Protein AF-A0A6I6JHH9-F1 (afdb_monomer)

Radius of gyration: 24.89 Å; Cα contacts (8 Å, |Δi|>4): 27; chains: 1; bounding box: 53×25×77 Å

Sequence (103 aa):
MSEATRNEDTILGIFLLGLRTWLAEIKWLSKSALTRFEVSRLEKELNQEYGNLGRIAEAPRGKMAEKELCLKQIGFLKEEIENLRADLAADRETRMATLRENN

Structure (mmCIF, N/CA/C/O backbone):
data_AF-A0A6I6JHH9-F1
#
_entry.id   AF-A0A6I6JHH9-F1
#
loop_
_atom_site.group_PDB
_atom_site.id
_atom_site.type_symbol
_atom_site.label_atom_id
_atom_site.label_alt_id
_atom_site.label_comp_id
_atom_site.label_asym_id
_atom_site.label_entity_id
_atom_site.label_seq_id
_atom_site.pdbx_PDB_ins_code
_atom_site.Cartn_x
_atom_site.Cartn_y
_atom_site.Cartn_z
_atom_site.occupancy
_atom_site.B_iso_or_equiv
_atom_site.auth_seq_id
_atom_site.auth_comp_id
_atom_site.auth_asym_id
_atom_site.auth_atom_id
_atom_site.pdbx_PDB_model_num
ATOM 1 N N . MET A 1 1 ? 25.259 11.043 -50.015 1.00 53.34 1 MET A N 1
ATOM 2 C CA . MET A 1 1 ? 24.966 11.364 -48.600 1.00 53.34 1 MET A CA 1
ATOM 3 C C . MET A 1 1 ? 26.242 11.149 -47.807 1.00 53.34 1 MET A C 1
ATOM 5 O O . MET A 1 1 ? 26.831 10.087 -47.958 1.00 53.34 1 MET A O 1
ATOM 9 N N . SER A 1 2 ? 26.705 12.173 -47.087 1.00 55.94 2 SER A N 1
ATOM 10 C CA . SER A 1 2 ? 27.982 12.172 -46.355 1.00 55.94 2 SER A CA 1
ATOM 11 C C . SER A 1 2 ? 27.921 11.252 -45.126 1.00 55.94 2 SER A C 1
ATOM 13 O O . SER A 1 2 ? 26.862 11.105 -44.523 1.00 55.94 2 SER A O 1
ATOM 15 N N . GLU A 1 3 ? 29.045 10.650 -44.736 1.00 61.38 3 GLU A N 1
ATOM 16 C CA . GLU A 1 3 ? 29.185 9.829 -43.518 1.00 61.38 3 GLU A CA 1
ATOM 17 C C . GLU A 1 3 ? 28.732 10.560 -42.242 1.00 61.38 3 GLU A C 1
ATOM 19 O O . GLU A 1 3 ? 28.195 9.935 -41.328 1.00 61.38 3 GLU A O 1
ATOM 24 N N . ALA A 1 4 ? 28.878 11.889 -42.205 1.00 63.41 4 ALA A N 1
ATOM 25 C CA . ALA A 1 4 ? 28.509 12.724 -41.063 1.00 63.41 4 ALA A CA 1
ATOM 26 C C . ALA A 1 4 ? 27.006 12.667 -40.732 1.00 63.41 4 ALA A C 1
ATOM 28 O O . ALA A 1 4 ? 26.646 12.459 -39.577 1.00 63.41 4 ALA A O 1
ATOM 29 N N . THR A 1 5 ? 26.126 12.745 -41.739 1.00 66.38 5 THR A N 1
ATOM 30 C CA . THR A 1 5 ? 24.668 12.735 -41.513 1.00 66.38 5 THR A CA 1
ATOM 31 C C . THR A 1 5 ? 24.179 11.370 -41.023 1.00 66.38 5 THR A C 1
ATOM 33 O O . THR A 1 5 ? 23.281 11.290 -40.197 1.00 66.38 5 THR A O 1
ATOM 36 N N . ARG A 1 6 ? 24.818 10.275 -41.468 1.00 68.88 6 ARG A N 1
ATOM 37 C CA . ARG A 1 6 ? 24.496 8.913 -41.004 1.00 68.88 6 ARG A CA 1
ATOM 38 C C . ARG A 1 6 ? 24.859 8.712 -39.527 1.00 68.88 6 ARG A C 1
ATOM 40 O O . ARG A 1 6 ? 24.127 8.039 -38.803 1.00 68.88 6 ARG A O 1
ATOM 47 N N . ASN A 1 7 ? 25.979 9.279 -39.082 1.00 68.62 7 ASN A N 1
ATOM 48 C CA . ASN A 1 7 ? 26.410 9.194 -37.687 1.00 68.62 7 ASN A CA 1
ATOM 49 C C . ASN A 1 7 ? 25.537 10.050 -36.762 1.00 68.62 7 ASN A C 1
ATOM 51 O O . ASN A 1 7 ? 25.186 9.585 -35.681 1.00 68.62 7 ASN A O 1
ATOM 55 N N . GLU A 1 8 ? 25.133 11.248 -37.188 1.00 70.75 8 GLU A N 1
ATOM 56 C CA . GLU A 1 8 ? 24.202 12.098 -36.430 1.00 70.75 8 GLU A CA 1
ATOM 57 C C . GLU A 1 8 ? 22.843 11.412 -36.225 1.00 70.75 8 GLU A C 1
ATOM 59 O O . GLU A 1 8 ? 22.372 11.325 -35.089 1.00 70.75 8 GLU A O 1
ATOM 64 N N . ASP A 1 9 ? 22.273 10.818 -37.279 1.00 75.50 9 ASP A N 1
ATOM 65 C CA . ASP A 1 9 ? 21.030 10.038 -37.192 1.00 75.50 9 ASP A CA 1
ATOM 66 C C . ASP A 1 9 ? 21.173 8.827 -36.248 1.00 75.50 9 ASP A C 1
ATOM 68 O O . ASP A 1 9 ? 20.256 8.491 -35.495 1.00 75.50 9 ASP A O 1
ATOM 72 N N . THR A 1 10 ? 22.351 8.195 -36.234 1.00 85.44 10 THR A N 1
ATOM 73 C CA . THR A 1 10 ? 22.654 7.052 -35.356 1.00 85.44 10 THR A CA 1
ATOM 74 C C . THR A 1 10 ? 22.770 7.481 -33.890 1.00 85.44 10 THR A C 1
ATOM 76 O O . THR A 1 10 ? 22.214 6.825 -33.009 1.00 85.44 10 THR A O 1
ATOM 79 N N . ILE A 1 11 ? 23.444 8.600 -33.610 1.00 89.94 11 ILE A N 1
ATOM 80 C CA . ILE A 1 11 ? 23.614 9.134 -32.250 1.00 89.94 11 ILE A CA 1
ATOM 81 C C . ILE A 1 11 ? 22.272 9.605 -31.684 1.00 89.94 11 ILE A C 1
ATOM 83 O O . ILE A 1 11 ? 21.934 9.266 -30.547 1.00 89.94 11 ILE A O 1
ATOM 87 N N . LEU A 1 12 ? 21.483 10.337 -32.475 1.00 92.31 12 LEU A N 1
ATOM 88 C CA . LEU A 1 12 ? 20.135 10.752 -32.085 1.00 92.31 12 LEU A CA 1
ATOM 89 C C . LEU A 1 12 ? 19.230 9.539 -31.842 1.00 92.31 12 LEU A C 1
ATOM 91 O O . LEU A 1 12 ? 18.498 9.516 -30.854 1.00 92.31 12 LEU A O 1
ATOM 95 N N . GLY A 1 13 ? 19.325 8.505 -32.682 1.00 87.12 13 GLY A N 1
ATOM 96 C CA . GLY A 1 13 ? 18.601 7.247 -32.496 1.00 87.12 13 GLY A CA 1
ATOM 97 C C . GLY A 1 13 ? 18.947 6.545 -31.179 1.00 87.12 13 GLY A C 1
ATOM 98 O O . GLY A 1 13 ? 18.047 6.150 -30.436 1.00 87.12 13 GLY A O 1
ATOM 99 N N . ILE A 1 14 ? 20.238 6.445 -30.844 1.00 91.50 14 ILE A N 1
ATOM 100 C CA . ILE A 1 14 ? 20.705 5.853 -29.580 1.00 91.50 14 ILE A CA 1
ATOM 101 C C . ILE A 1 14 ? 20.228 6.680 -28.380 1.00 91.50 14 ILE A C 1
ATOM 103 O O . ILE A 1 14 ? 19.737 6.119 -27.399 1.00 91.50 14 ILE A O 1
ATOM 107 N N . PHE A 1 15 ? 20.322 8.009 -28.457 1.00 94.25 15 PHE A N 1
ATOM 108 C CA . PHE A 1 15 ? 19.858 8.897 -27.393 1.00 94.25 15 PHE A CA 1
ATOM 109 C C . PHE A 1 15 ? 18.348 8.763 -27.152 1.00 94.25 15 PHE A C 1
ATOM 111 O O . PHE A 1 15 ? 17.913 8.597 -26.011 1.00 94.25 15 PHE A O 1
ATOM 118 N N . LEU A 1 16 ? 17.544 8.779 -28.220 1.00 94.00 16 LEU A N 1
ATOM 119 C CA . LEU A 1 16 ? 16.091 8.610 -28.142 1.00 94.00 16 LEU A CA 1
ATOM 120 C C . LEU A 1 16 ? 15.706 7.246 -27.563 1.00 94.00 16 LEU A C 1
ATOM 122 O O . LEU A 1 16 ? 14.779 7.163 -26.754 1.00 94.00 16 LEU A O 1
ATOM 126 N N . LEU A 1 17 ? 16.429 6.187 -27.937 1.00 90.25 17 LEU A N 1
ATOM 127 C CA . LEU A 1 17 ? 16.240 4.858 -27.364 1.00 90.25 17 LEU A CA 1
ATOM 128 C C . LEU A 1 17 ? 16.525 4.862 -25.857 1.00 90.25 17 LEU A C 1
ATOM 130 O O . LEU A 1 17 ? 15.686 4.410 -25.079 1.00 90.25 17 LEU A O 1
ATOM 134 N N . GLY A 1 18 ? 17.661 5.426 -25.439 1.00 91.25 18 GLY A N 1
ATOM 135 C CA . GLY A 1 18 ? 18.026 5.544 -24.026 1.00 91.25 18 GLY A CA 1
ATOM 136 C C . GLY A 1 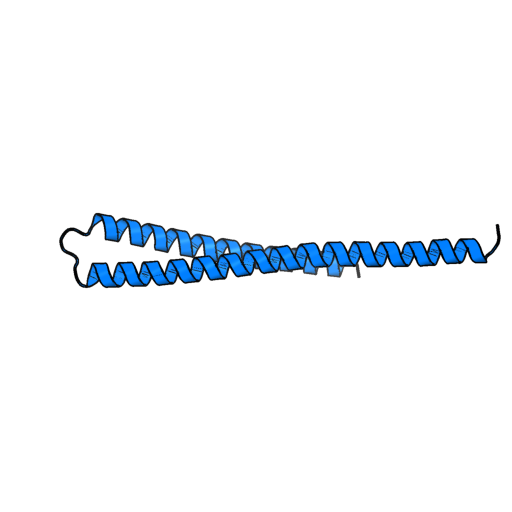18 ? 16.993 6.328 -23.214 1.00 91.25 18 GLY A C 1
ATOM 137 O O . GLY A 1 18 ? 16.565 5.876 -22.150 1.00 91.25 18 GLY A O 1
ATOM 138 N N . LEU A 1 19 ? 16.520 7.459 -23.745 1.00 95.12 19 LEU A N 1
ATOM 139 C CA . LEU A 1 19 ? 15.486 8.277 -23.109 1.00 95.12 19 LEU A CA 1
ATOM 140 C C . LEU A 1 19 ? 14.155 7.522 -22.978 1.00 95.12 19 LEU A C 1
ATOM 142 O O . LEU A 1 19 ? 13.521 7.572 -21.923 1.00 95.12 19 LEU A O 1
ATOM 146 N N . ARG A 1 20 ? 13.729 6.791 -24.016 1.00 92.25 20 ARG A N 1
ATOM 147 C CA . ARG A 1 20 ? 12.494 5.992 -23.978 1.00 92.25 20 ARG A CA 1
ATOM 148 C C . ARG A 1 20 ? 12.563 4.903 -22.910 1.00 92.25 20 ARG A C 1
ATOM 150 O O . ARG A 1 20 ? 11.594 4.720 -22.173 1.00 92.25 20 ARG A O 1
ATOM 157 N N . THR A 1 21 ? 13.699 4.217 -22.810 1.00 89.69 21 THR A N 1
ATOM 158 C CA . THR A 1 21 ? 13.939 3.218 -21.763 1.00 89.69 21 THR A CA 1
ATOM 159 C C . THR A 1 21 ? 13.882 3.865 -20.383 1.00 89.69 21 THR A C 1
ATOM 161 O O . THR A 1 21 ? 13.136 3.408 -19.522 1.00 89.69 21 THR A O 1
ATOM 164 N N . TRP A 1 22 ? 14.572 4.988 -20.185 1.00 93.50 22 TRP A N 1
ATOM 165 C CA . TRP A 1 22 ? 14.570 5.714 -18.913 1.00 93.50 22 TRP A CA 1
ATOM 166 C C . TRP A 1 22 ? 13.174 6.206 -18.483 1.00 93.50 22 TRP A C 1
ATOM 168 O O . TRP A 1 22 ? 12.815 6.123 -17.308 1.00 93.50 22 TRP A O 1
ATOM 178 N N . LEU A 1 23 ? 12.335 6.660 -19.418 1.00 94.31 23 LEU A N 1
ATOM 179 C CA . LEU A 1 23 ? 10.954 7.050 -19.109 1.00 94.31 23 LEU A CA 1
ATOM 180 C C . LEU A 1 23 ? 10.087 5.854 -18.692 1.00 94.31 23 LEU A C 1
ATOM 182 O O . LEU A 1 23 ? 9.291 5.965 -17.754 1.00 94.31 23 LEU A O 1
ATOM 186 N N . ALA A 1 24 ? 10.239 4.710 -19.365 1.00 89.06 24 ALA A N 1
ATOM 187 C CA . ALA A 1 24 ? 9.557 3.479 -18.971 1.00 89.06 24 ALA A CA 1
ATOM 188 C C . ALA A 1 24 ? 9.974 3.047 -17.555 1.00 89.06 24 ALA A C 1
ATOM 190 O O . ALA A 1 24 ? 9.132 2.643 -16.749 1.00 89.06 24 ALA A O 1
ATOM 191 N N . GLU A 1 25 ? 11.255 3.219 -17.23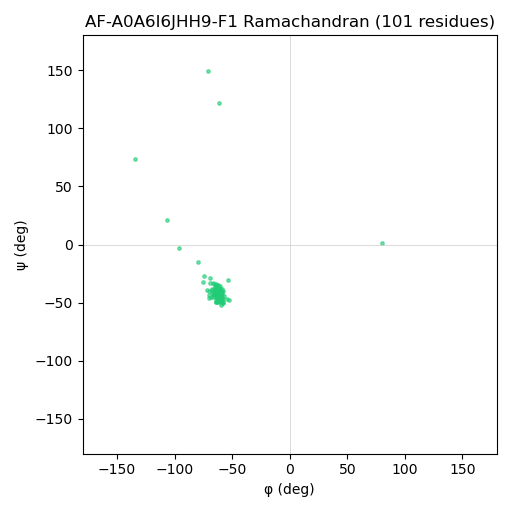6 1.00 89.81 25 GLU A N 1
ATOM 192 C CA . GLU A 1 25 ? 11.819 2.943 -15.922 1.00 89.81 25 GLU A CA 1
ATOM 193 C C . GLU A 1 25 ? 11.223 3.811 -14.815 1.00 89.81 25 GLU A C 1
ATOM 195 O O . GLU A 1 25 ? 10.748 3.296 -13.799 1.00 89.81 25 GLU A O 1
ATOM 200 N N . ILE A 1 26 ? 11.154 5.124 -15.036 1.00 94.00 26 ILE A N 1
ATOM 201 C CA . ILE A 1 26 ? 10.541 6.048 -14.077 1.00 94.00 26 ILE A CA 1
ATOM 202 C C . ILE A 1 26 ? 9.078 5.716 -13.840 1.00 94.00 26 ILE A C 1
ATOM 204 O O . ILE A 1 26 ? 8.646 5.695 -12.690 1.00 94.00 26 ILE A O 1
ATOM 208 N N . LYS A 1 27 ? 8.316 5.434 -14.901 1.00 92.31 27 LYS A N 1
ATOM 209 C CA . LYS A 1 27 ? 6.892 5.101 -14.782 1.00 92.31 27 LYS A CA 1
ATOM 210 C C . LYS A 1 27 ? 6.672 3.886 -13.878 1.00 92.31 27 LYS A C 1
ATOM 212 O O . LYS A 1 27 ? 5.729 3.851 -13.086 1.00 92.31 27 LYS A O 1
ATOM 217 N N . TRP A 1 28 ? 7.540 2.885 -13.991 1.00 89.94 28 TRP A N 1
ATOM 218 C CA . TRP A 1 28 ? 7.477 1.704 -13.141 1.00 89.94 28 TRP A CA 1
ATOM 219 C C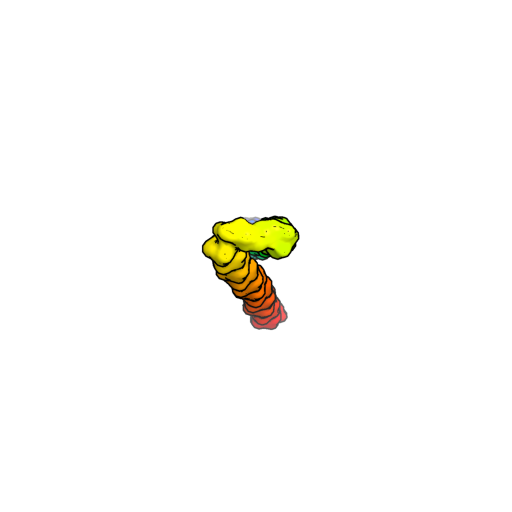 . TRP A 1 28 ? 7.863 2.012 -11.688 1.00 89.94 28 TRP A C 1
ATOM 221 O O . TRP A 1 28 ? 7.149 1.622 -10.759 1.00 89.94 28 TRP A O 1
ATOM 231 N N . LEU A 1 29 ? 8.953 2.756 -11.484 1.00 91.75 29 LEU A N 1
ATOM 232 C CA . LEU A 1 29 ? 9.394 3.169 -10.150 1.00 91.75 29 LEU A CA 1
ATOM 233 C C . LEU A 1 29 ? 8.329 4.008 -9.439 1.00 91.75 29 LEU A C 1
ATOM 235 O O . LEU A 1 29 ? 8.066 3.785 -8.258 1.00 91.75 29 LEU A O 1
ATOM 239 N N . SER A 1 30 ? 7.675 4.928 -10.153 1.00 95.00 30 SER A N 1
ATOM 240 C CA . SER A 1 30 ? 6.616 5.763 -9.590 1.00 95.00 30 SER A CA 1
ATOM 241 C C . SER A 1 30 ? 5.396 4.935 -9.197 1.00 95.00 30 SER A C 1
ATOM 243 O O . SER A 1 30 ? 4.873 5.126 -8.103 1.00 95.00 30 SER A O 1
ATOM 245 N N . LYS A 1 31 ? 4.974 3.972 -10.033 1.00 93.06 31 LYS A N 1
ATOM 246 C CA . LYS A 1 31 ? 3.892 3.032 -9.688 1.00 93.06 31 LYS A CA 1
ATOM 247 C C . LYS A 1 31 ? 4.237 2.262 -8.410 1.00 93.06 31 LYS A C 1
ATOM 249 O O . LYS A 1 31 ? 3.461 2.273 -7.462 1.00 93.06 31 LYS A O 1
ATOM 254 N N . SER A 1 32 ? 5.433 1.676 -8.354 1.00 93.56 32 SER A N 1
ATOM 255 C CA . SER A 1 32 ? 5.910 0.925 -7.186 1.00 93.56 32 SER A CA 1
ATOM 256 C C . SER A 1 32 ? 5.957 1.780 -5.915 1.00 93.56 32 SER A C 1
ATOM 258 O O . SER A 1 32 ? 5.595 1.315 -4.835 1.00 93.56 32 SER A O 1
ATOM 260 N N . ALA A 1 33 ? 6.399 3.035 -6.026 1.00 95.94 33 ALA A N 1
ATOM 261 C CA . ALA A 1 33 ? 6.449 3.965 -4.904 1.00 95.94 33 ALA A CA 1
ATOM 262 C C . ALA A 1 33 ? 5.046 4.324 -4.393 1.00 95.94 33 ALA A C 1
ATOM 264 O O . ALA A 1 33 ? 4.822 4.303 -3.183 1.00 95.94 33 ALA A O 1
ATOM 265 N N . LEU A 1 34 ? 4.099 4.591 -5.299 1.00 96.81 34 LEU A N 1
ATOM 266 C CA . LEU A 1 34 ? 2.705 4.874 -4.948 1.00 96.81 34 LEU A CA 1
ATOM 267 C C . LEU A 1 34 ? 2.041 3.676 -4.261 1.00 96.81 34 LEU A C 1
ATOM 269 O O . LEU A 1 34 ? 1.422 3.854 -3.217 1.00 96.81 34 LEU A O 1
ATOM 273 N N . THR A 1 35 ? 2.234 2.455 -4.769 1.00 95.75 35 THR A N 1
ATOM 274 C CA . THR A 1 35 ? 1.715 1.238 -4.121 1.00 95.75 35 THR A CA 1
ATOM 275 C C . THR A 1 35 ? 2.280 1.064 -2.710 1.00 95.75 35 THR A C 1
ATOM 277 O O . THR A 1 35 ? 1.540 0.770 -1.778 1.00 95.75 35 THR A O 1
ATOM 280 N N . ARG A 1 36 ? 3.583 1.296 -2.502 1.00 96.56 36 ARG A N 1
ATOM 281 C CA . ARG A 1 36 ? 4.188 1.231 -1.157 1.00 96.56 36 ARG A CA 1
ATOM 282 C C . ARG A 1 36 ? 3.654 2.308 -0.217 1.00 96.56 36 ARG A C 1
ATOM 284 O O . ARG A 1 36 ? 3.483 2.047 0.972 1.00 96.56 36 ARG A O 1
ATOM 291 N N . PHE A 1 37 ? 3.417 3.510 -0.736 1.00 98.06 37 PHE A N 1
ATOM 292 C CA . PHE A 1 37 ? 2.796 4.579 0.037 1.00 98.06 37 PHE A CA 1
ATOM 293 C C . PHE A 1 37 ? 1.384 4.184 0.479 1.00 98.06 37 PHE A C 1
ATOM 295 O O . PHE A 1 37 ? 1.044 4.362 1.647 1.00 98.06 37 PHE A O 1
ATOM 302 N N . GLU A 1 38 ? 0.608 3.584 -0.422 1.00 97.94 38 GLU A N 1
ATOM 303 C CA . GLU A 1 38 ? -0.737 3.100 -0.125 1.00 97.94 38 GLU A CA 1
ATOM 304 C C . GLU A 1 38 ? -0.728 2.004 0.946 1.00 97.94 38 GLU A C 1
ATOM 306 O O . GLU A 1 38 ? -1.451 2.112 1.934 1.00 97.94 38 GLU A O 1
ATOM 311 N N . VAL A 1 39 ? 0.173 1.020 0.841 1.00 98.38 39 VAL A N 1
ATOM 312 C CA . VAL A 1 39 ? 0.376 0.010 1.896 1.00 98.38 39 VAL A CA 1
ATOM 313 C C . VAL A 1 39 ? 0.666 0.673 3.246 1.00 98.38 39 VAL A C 1
ATOM 315 O O . VAL A 1 39 ? 0.032 0.337 4.242 1.00 98.38 39 VAL A O 1
ATOM 318 N N . SER A 1 40 ? 1.561 1.666 3.295 1.00 98.38 40 SER A N 1
ATOM 319 C CA . SER A 1 40 ? 1.867 2.376 4.545 1.00 98.38 40 SER A CA 1
ATOM 320 C C . SER A 1 40 ? 0.669 3.156 5.097 1.00 98.38 40 SER A C 1
ATOM 322 O O . SER A 1 40 ? 0.494 3.258 6.313 1.00 98.38 40 SER A O 1
ATOM 324 N N . ARG A 1 41 ? -0.167 3.723 4.222 1.00 98.56 41 ARG A N 1
ATOM 325 C CA . ARG A 1 41 ? -1.404 4.406 4.615 1.00 98.56 41 ARG A CA 1
ATOM 326 C C . ARG A 1 41 ? -2.382 3.421 5.258 1.00 98.56 41 ARG A C 1
ATOM 328 O O . ARG A 1 41 ? -2.871 3.702 6.350 1.00 98.56 41 ARG A O 1
ATOM 335 N N . LEU A 1 42 ? -2.603 2.269 4.627 1.00 98.62 42 LEU A N 1
ATOM 336 C CA . LEU A 1 42 ? -3.484 1.216 5.136 1.00 98.62 42 LEU A CA 1
ATOM 337 C C . LEU A 1 42 ? -2.966 0.614 6.448 1.00 98.62 42 LEU A C 1
ATOM 339 O O . LEU A 1 42 ? -3.749 0.362 7.356 1.00 98.62 42 LEU A O 1
ATOM 343 N N . GLU A 1 43 ? -1.652 0.446 6.609 1.00 98.69 43 GLU A N 1
ATOM 344 C CA . GLU A 1 43 ? -1.052 -0.002 7.875 1.00 98.69 43 GLU A CA 1
ATOM 345 C C . GLU A 1 43 ? -1.318 0.977 9.026 1.00 98.69 43 GLU A C 1
ATOM 347 O O . GLU A 1 43 ? -1.583 0.560 10.157 1.00 98.69 43 GLU A O 1
ATOM 352 N N . LYS A 1 44 ? -1.275 2.289 8.753 1.00 98.62 44 LYS A N 1
ATOM 353 C CA . LYS A 1 44 ? -1.622 3.312 9.750 1.00 98.62 44 LYS A CA 1
ATOM 354 C C . LYS A 1 44 ? -3.095 3.231 10.135 1.00 98.62 44 LYS A C 1
ATOM 356 O O . LYS A 1 44 ? -3.402 3.317 11.321 1.00 98.62 44 LYS A O 1
ATOM 361 N N . GLU A 1 45 ? -3.974 3.052 9.156 1.00 98.50 45 GLU A N 1
ATOM 362 C CA . GLU A 1 45 ? -5.415 2.880 9.369 1.00 98.50 45 GLU A CA 1
ATOM 363 C C . GLU A 1 45 ? -5.706 1.606 10.179 1.00 98.50 45 GLU A C 1
ATOM 365 O O . GLU A 1 45 ? -6.415 1.645 11.181 1.00 98.50 45 GLU A O 1
ATOM 370 N N . LEU A 1 46 ? -5.036 0.498 9.856 1.00 98.62 46 LEU A N 1
ATOM 371 C CA . LEU A 1 46 ? -5.134 -0.761 10.594 1.00 98.62 46 LE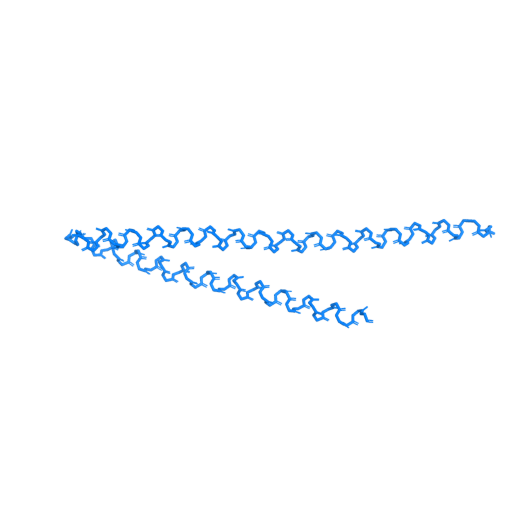U A CA 1
ATOM 372 C C . LEU A 1 46 ? -4.727 -0.598 12.065 1.00 98.62 46 LEU A C 1
ATOM 374 O O . LEU A 1 46 ? -5.395 -1.114 12.961 1.00 98.62 46 LEU A O 1
ATOM 378 N N . ASN A 1 47 ? -3.648 0.140 12.335 1.00 98.44 47 ASN A N 1
ATOM 379 C CA . ASN A 1 47 ? -3.222 0.422 13.703 1.00 98.44 47 ASN A CA 1
ATOM 380 C C . ASN A 1 47 ? -4.243 1.286 14.468 1.00 98.44 47 ASN A C 1
ATOM 382 O O . ASN A 1 47 ? -4.463 1.077 15.662 1.00 98.44 47 ASN A O 1
ATOM 386 N N . GLN A 1 48 ? -4.895 2.235 13.789 1.00 98.44 48 GLN A N 1
ATOM 387 C CA . GLN A 1 48 ? -5.978 3.025 14.380 1.00 98.44 48 GLN A CA 1
ATOM 388 C C . GLN A 1 48 ? -7.173 2.143 14.743 1.00 98.44 48 GLN A C 1
ATOM 390 O O . GLN A 1 48 ? -7.689 2.268 15.856 1.00 98.44 48 GLN A O 1
ATOM 395 N N . GLU A 1 49 ? -7.558 1.208 13.872 1.00 98.25 49 GLU A N 1
ATOM 396 C CA . GLU A 1 49 ? -8.655 0.285 14.164 1.00 98.25 49 GLU A CA 1
ATOM 397 C C . GLU A 1 49 ? -8.339 -0.659 15.326 1.00 98.25 49 GLU A C 1
ATOM 399 O O . GLU A 1 49 ? -9.178 -0.862 16.202 1.00 98.25 49 GLU A O 1
ATOM 404 N N . TYR A 1 50 ? -7.104 -1.149 15.448 1.00 98.38 50 TYR A N 1
ATOM 405 C CA . TYR A 1 50 ? -6.706 -1.876 16.657 1.00 98.38 50 TYR A CA 1
ATOM 406 C C . TYR A 1 50 ? -6.823 -1.023 17.928 1.00 98.38 50 TYR A C 1
ATOM 408 O O . TYR A 1 50 ? -7.293 -1.513 18.958 1.00 98.38 50 TYR A O 1
ATOM 416 N N . GLY A 1 51 ? -6.454 0.259 17.861 1.00 97.62 51 GLY A N 1
ATOM 417 C CA . G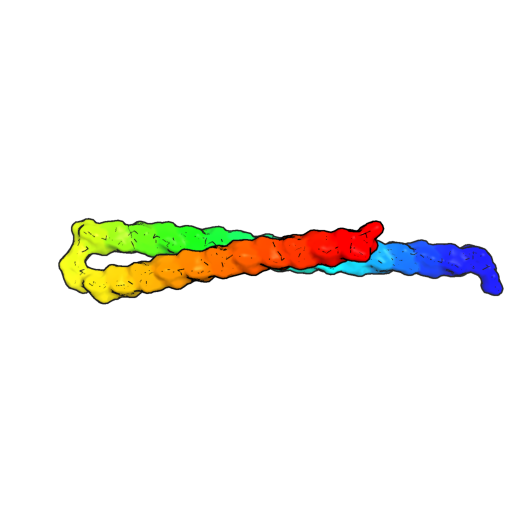LY A 1 51 ? -6.654 1.202 18.963 1.00 97.62 51 GLY A CA 1
ATOM 418 C C . GLY A 1 51 ? -8.134 1.422 19.302 1.00 97.62 51 GLY A C 1
ATOM 419 O O . GLY A 1 51 ? -8.504 1.464 20.478 1.00 97.62 51 GLY A O 1
ATOM 420 N N . ASN A 1 52 ? -9.003 1.517 18.293 1.00 96.31 52 ASN A N 1
ATOM 421 C CA . ASN A 1 52 ? -10.455 1.600 18.473 1.00 96.31 52 ASN A CA 1
ATOM 422 C C . ASN A 1 52 ? -10.999 0.350 19.163 1.00 96.31 52 ASN A C 1
ATOM 424 O O . ASN A 1 52 ? -11.716 0.459 20.160 1.00 96.31 52 ASN A O 1
ATOM 428 N N . LEU A 1 53 ? -10.602 -0.829 18.685 1.00 96.69 53 LEU A N 1
ATOM 429 C CA . LEU A 1 53 ? -11.015 -2.107 19.248 1.00 96.69 53 LEU A CA 1
ATOM 430 C C . LEU A 1 53 ? -10.598 -2.246 20.718 1.00 96.69 53 LEU A C 1
ATOM 432 O O . LEU A 1 53 ? -11.402 -2.693 21.537 1.00 96.69 53 LEU A O 1
ATOM 436 N N . GLY A 1 54 ? -9.381 -1.814 21.066 1.00 96.00 54 GLY A N 1
ATOM 437 C CA . GLY A 1 54 ? -8.903 -1.770 22.451 1.00 96.00 54 GLY A CA 1
ATOM 438 C C . GLY A 1 54 ? -9.785 -0.892 23.344 1.00 96.00 54 GLY A C 1
ATOM 439 O O . GLY A 1 54 ? -10.271 -1.349 24.376 1.00 96.00 54 GLY A O 1
ATOM 440 N N . ARG A 1 55 ? -10.102 0.330 22.899 1.00 95.12 55 ARG A N 1
ATOM 441 C CA . ARG A 1 55 ? -11.003 1.245 23.628 1.00 95.12 55 ARG A CA 1
ATOM 442 C C . ARG A 1 55 ? -12.425 0.698 23.779 1.00 95.12 55 ARG A C 1
ATOM 444 O O . ARG A 1 55 ? -13.086 0.944 24.787 1.00 95.12 55 ARG A O 1
ATOM 451 N N . ILE A 1 56 ? -12.922 -0.039 22.785 1.00 94.62 56 ILE A N 1
ATOM 452 C CA . ILE A 1 56 ? -14.219 -0.723 22.878 1.00 94.62 56 ILE A CA 1
ATOM 453 C C . ILE A 1 56 ? -14.154 -1.853 23.912 1.00 94.62 56 ILE A C 1
ATOM 455 O O . ILE A 1 56 ? -15.101 -2.029 24.677 1.00 94.62 56 ILE A O 1
ATOM 459 N N . ALA A 1 57 ? -13.045 -2.594 23.972 1.00 92.50 57 ALA A N 1
ATOM 460 C CA . ALA A 1 57 ? -12.855 -3.670 24.941 1.00 92.50 57 ALA A CA 1
ATOM 461 C C . ALA A 1 57 ? -12.790 -3.165 26.395 1.00 92.50 57 ALA A C 1
ATOM 463 O O . ALA A 1 57 ? -13.309 -3.840 27.282 1.00 92.50 57 ALA A O 1
ATOM 464 N N . GLU A 1 58 ? -12.230 -1.975 26.637 1.00 93.62 58 GLU A N 1
ATOM 465 C CA . GLU A 1 58 ? -12.215 -1.334 27.964 1.00 93.62 58 GLU A CA 1
ATOM 466 C C . GLU A 1 58 ? -13.618 -0.921 28.448 1.00 93.62 58 GLU A C 1
ATOM 468 O O . GLU A 1 58 ? -13.911 -0.987 29.642 1.00 93.62 58 GLU A O 1
ATOM 473 N N . ALA A 1 59 ? -14.512 -0.529 27.532 1.00 90.69 59 ALA A N 1
ATOM 474 C CA . ALA A 1 59 ? -15.872 -0.082 27.847 1.00 90.69 59 ALA A CA 1
ATOM 475 C C . ALA A 1 59 ? -16.927 -0.717 26.911 1.00 90.69 59 ALA A C 1
ATOM 477 O O . ALA A 1 59 ? -17.492 -0.028 26.056 1.00 90.69 59 ALA A O 1
ATOM 478 N N . PRO A 1 60 ? -17.240 -2.018 27.075 1.00 85.62 60 PRO A N 1
ATOM 479 C CA . PRO A 1 60 ? -17.970 -2.800 26.070 1.00 85.62 60 PRO A CA 1
ATOM 480 C C . PRO A 1 60 ? -19.495 -2.601 26.059 1.00 85.62 60 PRO A C 1
ATOM 482 O O . PRO A 1 60 ? -20.165 -3.010 25.106 1.00 85.62 60 PRO A O 1
ATOM 485 N N . ARG A 1 61 ? -20.089 -2.007 27.106 1.00 89.75 61 ARG A N 1
ATOM 486 C CA . ARG A 1 61 ? -21.555 -1.867 27.214 1.00 89.75 61 ARG A CA 1
ATOM 487 C C . ARG A 1 61 ? -22.114 -1.024 26.064 1.00 89.75 61 ARG A C 1
ATOM 489 O O . ARG A 1 61 ? -21.755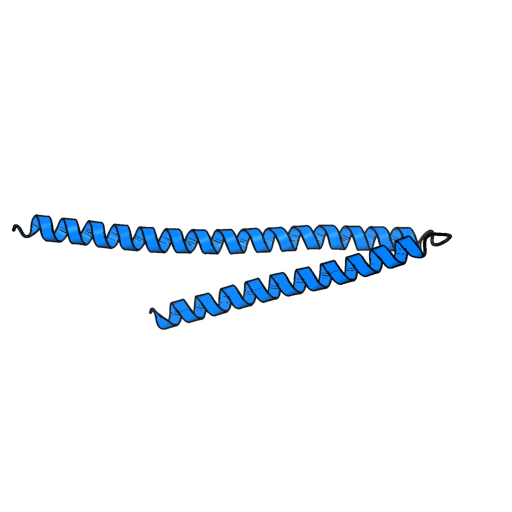 0.136 25.916 1.00 89.75 61 ARG A O 1
ATOM 496 N N . GLY A 1 62 ? -23.031 -1.612 25.293 1.00 86.69 62 GLY A N 1
ATOM 497 C CA . GLY A 1 62 ? -23.733 -0.939 24.195 1.00 86.69 62 GLY A CA 1
ATOM 498 C C . GLY A 1 62 ? -22.950 -0.824 22.881 1.00 86.69 62 GLY A C 1
ATOM 499 O O . GLY A 1 62 ? -23.498 -0.303 21.919 1.00 86.69 62 GLY A O 1
ATOM 500 N N . LYS A 1 63 ? -21.716 -1.344 22.800 1.00 90.62 63 LYS A N 1
ATOM 501 C CA . LYS A 1 63 ? -20.815 -1.155 21.643 1.00 90.62 63 LYS A CA 1
ATOM 502 C C . LYS A 1 63 ? -20.644 -2.387 20.750 1.00 90.62 63 LYS A C 1
ATOM 504 O O . LYS A 1 63 ? -19.657 -2.506 20.030 1.00 90.62 63 LYS A O 1
ATOM 509 N N . MET A 1 64 ? -21.576 -3.340 20.792 1.00 91.56 64 MET A N 1
ATOM 510 C CA . MET A 1 64 ? -21.437 -4.596 20.034 1.00 91.56 64 MET A CA 1
ATOM 511 C C . MET A 1 64 ? -21.396 -4.362 18.517 1.00 91.56 64 MET A C 1
ATOM 513 O O . MET A 1 64 ? -20.570 -4.964 17.839 1.00 91.56 64 MET A O 1
ATOM 517 N N . ALA A 1 65 ? -22.220 -3.443 18.002 1.00 93.19 65 ALA A N 1
ATOM 518 C CA . ALA A 1 65 ? -22.218 -3.083 16.584 1.00 93.19 65 ALA A CA 1
ATOM 519 C C . ALA A 1 65 ? -20.911 -2.385 16.161 1.00 93.19 65 ALA A C 1
ATOM 521 O O . ALA A 1 65 ? -20.332 -2.729 15.134 1.00 93.19 65 ALA A O 1
ATOM 522 N N . GLU A 1 66 ? -20.405 -1.456 16.981 1.00 93.50 66 GLU A N 1
ATOM 523 C CA . GLU A 1 66 ? -19.117 -0.782 16.746 1.00 93.50 66 GLU A CA 1
ATOM 524 C C . GLU A 1 66 ? -17.956 -1.783 16.740 1.00 93.50 66 GLU A C 1
ATOM 526 O O . GLU A 1 66 ? -17.088 -1.732 15.871 1.00 93.50 66 GLU A O 1
ATOM 531 N N . LYS A 1 67 ? -17.971 -2.743 17.674 1.00 95.62 67 LYS A N 1
ATOM 532 C CA . LYS A 1 67 ? -16.983 -3.824 17.733 1.00 95.62 67 LYS A CA 1
ATOM 533 C C . LYS A 1 67 ? -16.991 -4.659 16.454 1.00 95.62 67 LYS A C 1
ATOM 535 O O . LYS A 1 67 ? -15.929 -4.964 15.921 1.00 95.62 67 LYS A O 1
ATOM 540 N N . GLU A 1 68 ? -18.171 -5.057 15.984 1.00 96.69 68 GLU A N 1
ATOM 541 C CA . GLU A 1 68 ? -18.309 -5.870 14.775 1.00 96.69 68 GLU A CA 1
ATOM 542 C C . GLU A 1 68 ? -17.813 -5.124 13.531 1.00 96.69 68 GLU A C 1
ATOM 544 O O . GLU A 1 68 ? -17.086 -5.700 12.720 1.00 96.69 68 GLU A O 1
ATOM 549 N N . LEU A 1 69 ? -18.156 -3.839 13.403 1.00 96.62 69 LEU A N 1
ATOM 550 C CA . LEU A 1 69 ? -17.677 -2.991 12.313 1.00 96.62 69 LEU A CA 1
ATOM 551 C C . LEU A 1 69 ? -16.147 -2.885 12.316 1.00 96.62 69 LEU A C 1
ATOM 553 O O . LEU A 1 69 ? -15.521 -3.135 11.289 1.00 96.62 69 LEU A O 1
ATOM 557 N N . CYS A 1 70 ? -15.555 -2.603 13.477 1.00 97.19 70 CYS A N 1
ATOM 558 C CA . CYS A 1 70 ? -14.107 -2.489 13.634 1.00 97.19 70 CYS A CA 1
ATOM 559 C C . CYS A 1 70 ? -13.390 -3.799 13.256 1.00 97.19 70 CYS A C 1
ATOM 561 O O . CYS A 1 70 ? -12.396 -3.795 12.533 1.00 97.19 70 CYS A O 1
ATOM 563 N N . LEU A 1 71 ? -13.937 -4.955 13.654 1.00 97.94 71 LEU A N 1
ATOM 564 C CA . LEU A 1 71 ? -13.393 -6.261 13.265 1.00 97.94 71 LEU A CA 1
ATOM 565 C C . LEU A 1 71 ? -13.471 -6.512 11.751 1.00 97.94 71 LEU A C 1
ATOM 567 O O . LEU A 1 71 ? -12.521 -7.045 11.177 1.00 97.94 71 LEU A O 1
ATOM 571 N N . LYS A 1 72 ? -14.570 -6.114 11.098 1.00 98.44 72 LYS A N 1
ATOM 572 C CA . LYS A 1 72 ? -14.714 -6.202 9.635 1.00 98.44 72 LYS A CA 1
ATOM 573 C C . LYS A 1 72 ? -13.704 -5.309 8.917 1.00 98.44 72 LYS A C 1
ATOM 575 O O . LYS A 1 72 ? -13.068 -5.765 7.973 1.00 98.44 72 LYS A O 1
ATOM 580 N N . GLN A 1 73 ? -13.516 -4.078 9.392 1.00 98.38 73 GLN A N 1
ATOM 581 C CA . GLN A 1 73 ? -12.525 -3.147 8.845 1.00 98.38 73 GLN A CA 1
ATOM 582 C C . GLN A 1 73 ? -11.101 -3.686 9.001 1.00 98.38 73 GLN A C 1
ATOM 584 O O . GLN A 1 73 ? -10.348 -3.692 8.035 1.00 98.38 73 GLN A O 1
ATOM 589 N N . ILE A 1 74 ? -10.749 -4.225 10.172 1.00 98.62 74 ILE A N 1
ATOM 590 C CA . ILE A 1 74 ? -9.454 -4.888 10.396 1.00 98.62 74 ILE A CA 1
ATOM 591 C C . ILE A 1 74 ? -9.248 -6.045 9.413 1.00 98.62 74 ILE A C 1
ATOM 593 O O . ILE A 1 74 ? -8.155 -6.191 8.868 1.00 98.62 74 ILE A O 1
ATOM 597 N N . GLY A 1 75 ? -10.275 -6.875 9.202 1.00 98.56 75 GLY A N 1
ATOM 598 C CA . GLY A 1 75 ? -10.226 -7.979 8.243 1.00 98.56 75 GLY A CA 1
ATOM 599 C C . GLY A 1 75 ? -9.947 -7.489 6.824 1.00 98.56 75 GLY A C 1
ATOM 600 O O . GLY A 1 75 ? -8.976 -7.924 6.212 1.00 98.56 75 GLY A O 1
ATOM 601 N N . PHE A 1 76 ? -10.737 -6.520 6.361 1.00 98.56 76 PHE A N 1
ATOM 602 C CA . PHE A 1 76 ? -10.579 -5.901 5.047 1.00 98.56 76 PHE A CA 1
ATOM 603 C C . PHE A 1 76 ? -9.190 -5.275 4.853 1.00 98.56 76 PHE A C 1
ATOM 605 O O . PHE A 1 76 ? -8.516 -5.557 3.869 1.00 98.56 76 PHE A O 1
ATOM 612 N N . LEU A 1 77 ? -8.725 -4.463 5.808 1.00 98.75 77 LEU A N 1
ATOM 613 C CA . LEU A 1 77 ? -7.434 -3.776 5.711 1.00 98.75 77 LEU A CA 1
ATOM 614 C C . LEU A 1 77 ? -6.265 -4.761 5.617 1.00 98.75 77 LEU A C 1
ATOM 616 O O . LEU A 1 77 ? -5.317 -4.516 4.877 1.00 98.75 77 LEU A O 1
ATOM 620 N N . LYS A 1 78 ? -6.321 -5.876 6.354 1.00 98.75 78 LYS A N 1
ATOM 621 C CA . LYS A 1 78 ? -5.298 -6.926 6.266 1.00 98.75 78 LYS A CA 1
ATOM 622 C C . LYS A 1 78 ? -5.264 -7.571 4.890 1.00 98.75 78 LYS A C 1
ATOM 624 O O . LYS A 1 78 ? -4.184 -7.681 4.321 1.00 98.75 78 LYS A O 1
ATOM 629 N N . GLU A 1 79 ? -6.428 -7.977 4.392 1.00 98.62 79 GLU A N 1
ATOM 630 C CA . GLU A 1 79 ? -6.558 -8.603 3.077 1.00 98.62 79 GLU A CA 1
ATOM 631 C C . GLU A 1 79 ? -6.030 -7.670 1.981 1.00 98.62 79 GLU A C 1
ATOM 633 O O . GLU A 1 79 ? -5.193 -8.070 1.177 1.00 98.62 79 GLU A O 1
ATOM 638 N N . GLU A 1 80 ? -6.415 -6.395 2.016 1.00 98.50 80 GLU A N 1
ATOM 639 C CA . GLU A 1 80 ? -5.976 -5.410 1.027 1.00 98.50 80 GLU A CA 1
ATOM 640 C C . GLU A 1 80 ? -4.460 -5.156 1.082 1.00 98.50 80 GLU A C 1
ATOM 642 O O . GLU A 1 80 ? -3.792 -5.097 0.048 1.00 98.50 80 GLU A O 1
ATOM 647 N N . ILE A 1 81 ? -3.876 -5.061 2.283 1.00 98.50 81 ILE A N 1
ATOM 648 C CA . ILE A 1 81 ? -2.420 -4.935 2.449 1.00 98.50 81 ILE A CA 1
ATOM 649 C C . ILE A 1 81 ? -1.695 -6.156 1.871 1.00 98.50 81 ILE A C 1
ATOM 651 O O . ILE A 1 81 ? -0.663 -5.996 1.211 1.00 98.50 81 ILE A O 1
ATOM 655 N N . GLU A 1 82 ? -2.192 -7.368 2.131 1.00 98.56 82 GLU A N 1
ATOM 656 C CA . GLU A 1 82 ? -1.599 -8.593 1.588 1.00 98.56 82 GLU A CA 1
ATOM 657 C C . GLU A 1 82 ? -1.698 -8.638 0.062 1.00 98.56 82 GLU A C 1
ATOM 659 O O . GLU A 1 82 ? -0.682 -8.887 -0.591 1.00 98.56 82 GLU A O 1
ATOM 664 N N . ASN A 1 83 ? -2.857 -8.295 -0.503 1.00 98.31 83 ASN A N 1
ATOM 665 C CA . ASN A 1 83 ? -3.068 -8.226 -1.949 1.00 98.31 83 ASN A CA 1
ATOM 666 C C . ASN A 1 83 ? -2.098 -7.238 -2.614 1.00 98.31 83 ASN A C 1
ATOM 668 O O . ASN A 1 83 ? -1.358 -7.613 -3.522 1.00 98.31 83 ASN A O 1
ATOM 672 N N . LEU A 1 84 ? -1.991 -6.004 -2.106 1.00 97.88 84 LEU A N 1
ATOM 673 C CA . L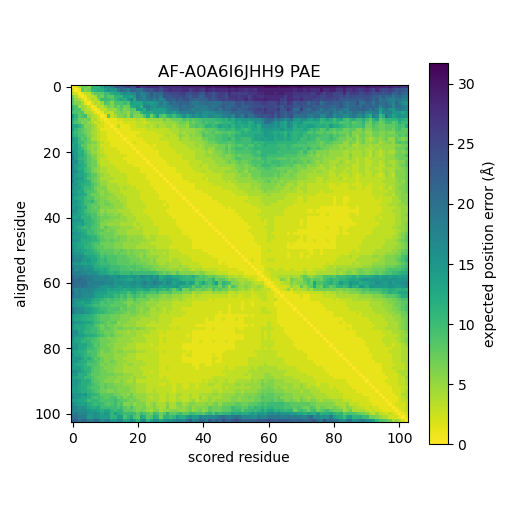EU A 1 84 ? -1.079 -4.995 -2.662 1.00 97.88 84 LEU A CA 1
ATOM 674 C C . LEU A 1 84 ? 0.397 -5.407 -2.570 1.00 97.88 84 LEU A C 1
ATOM 676 O O . LEU A 1 84 ? 1.201 -5.088 -3.451 1.00 97.88 84 LEU A O 1
ATOM 680 N N . ARG A 1 85 ? 0.786 -6.106 -1.498 1.00 97.88 85 ARG A N 1
ATOM 681 C CA . ARG A 1 85 ? 2.150 -6.632 -1.343 1.00 97.88 85 ARG A CA 1
ATOM 682 C C . ARG A 1 85 ? 2.425 -7.777 -2.315 1.00 97.88 85 ARG A C 1
ATOM 684 O O . ARG A 1 85 ? 3.525 -7.823 -2.872 1.00 97.88 85 ARG A O 1
ATOM 691 N N . ALA A 1 86 ? 1.455 -8.665 -2.523 1.00 97.44 86 ALA A N 1
ATOM 692 C CA . ALA A 1 86 ? 1.546 -9.745 -3.498 1.00 97.44 86 ALA A CA 1
ATOM 693 C C . ALA A 1 86 ? 1.663 -9.188 -4.923 1.00 97.44 86 ALA A C 1
ATOM 695 O O . ALA A 1 86 ? 2.582 -9.566 -5.649 1.00 97.44 86 ALA A O 1
ATOM 696 N N . ASP A 1 87 ? 0.834 -8.205 -5.274 1.00 95.56 87 ASP A N 1
ATOM 697 C CA . ASP A 1 87 ? 0.881 -7.523 -6.568 1.00 95.56 87 ASP A CA 1
ATOM 698 C C . ASP A 1 87 ? 2.236 -6.848 -6.807 1.00 95.56 87 ASP A C 1
ATOM 700 O O . ASP A 1 87 ? 2.822 -6.977 -7.882 1.00 95.56 87 ASP A O 1
ATOM 704 N N . LEU A 1 88 ? 2.789 -6.168 -5.796 1.00 95.31 88 LEU A N 1
ATOM 705 C CA . LEU A 1 88 ? 4.113 -5.547 -5.889 1.00 95.31 88 LEU A CA 1
ATOM 706 C C . LEU A 1 88 ? 5.227 -6.588 -6.106 1.00 95.31 88 LEU A C 1
ATOM 708 O O . LEU A 1 88 ? 6.189 -6.327 -6.836 1.00 95.31 88 LEU A O 1
ATOM 712 N N . ALA A 1 89 ? 5.125 -7.754 -5.463 1.00 95.31 89 ALA A N 1
ATOM 713 C CA . ALA A 1 89 ? 6.077 -8.846 -5.638 1.00 95.31 89 ALA A CA 1
ATOM 714 C C . ALA A 1 89 ? 5.976 -9.464 -7.042 1.00 95.31 89 ALA A C 1
ATOM 716 O O . ALA A 1 89 ? 7.004 -9.631 -7.701 1.00 95.31 89 ALA A O 1
ATOM 717 N N . ALA A 1 90 ? 4.758 -9.718 -7.523 1.00 95.25 90 ALA A N 1
ATOM 718 C CA . ALA A 1 90 ? 4.496 -10.269 -8.850 1.00 95.25 90 ALA A CA 1
ATOM 719 C C . ALA A 1 90 ? 4.927 -9.311 -9.976 1.00 95.25 90 ALA A C 1
ATOM 721 O O . ALA A 1 90 ? 5.555 -9.728 -10.952 1.00 95.25 90 ALA A O 1
ATOM 722 N N . ASP A 1 91 ? 4.656 -8.011 -9.830 1.00 92.88 91 ASP A N 1
ATOM 723 C CA . ASP A 1 91 ? 5.067 -6.966 -10.778 1.00 92.88 91 ASP A CA 1
ATOM 724 C C . ASP A 1 91 ? 6.605 -6.867 -10.845 1.00 92.88 91 ASP A C 1
ATOM 726 O O . ASP A 1 91 ? 7.187 -6.791 -11.932 1.00 92.88 91 ASP A O 1
ATOM 730 N N . ARG A 1 92 ? 7.291 -6.991 -9.697 1.00 91.81 92 ARG A N 1
ATOM 731 C CA . ARG A 1 92 ? 8.759 -7.086 -9.642 1.00 91.81 92 ARG A CA 1
ATOM 732 C C . ARG A 1 92 ? 9.285 -8.348 -10.327 1.00 91.81 92 ARG A C 1
ATOM 734 O O . ARG A 1 92 ? 10.269 -8.258 -11.060 1.00 91.81 92 ARG A O 1
ATOM 741 N N . GLU A 1 93 ? 8.688 -9.507 -10.07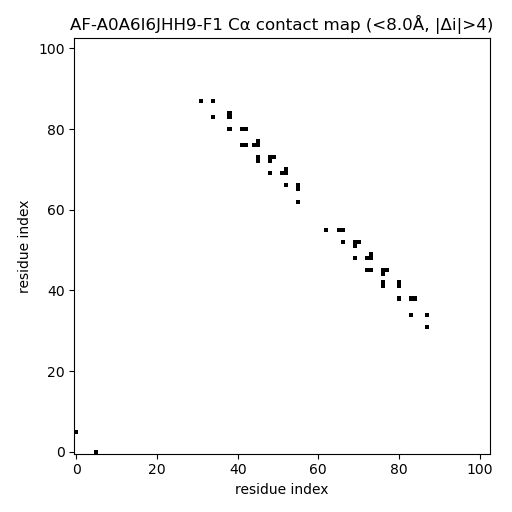2 1.00 93.38 93 GLU A N 1
ATOM 742 C CA 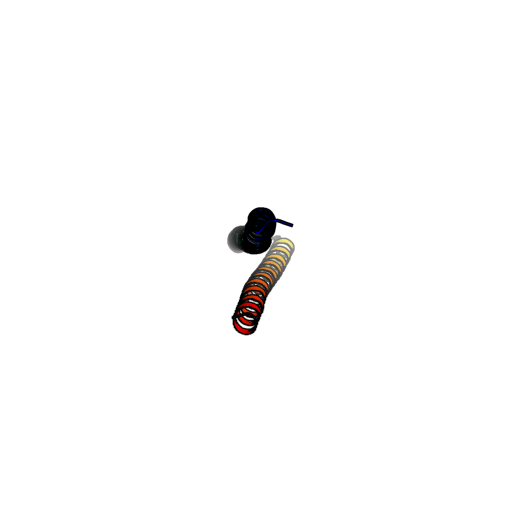. GLU A 1 93 ? 9.117 -10.780 -10.663 1.00 93.38 93 GLU A CA 1
ATOM 743 C C . GLU A 1 93 ? 8.959 -10.775 -12.185 1.00 93.38 93 GLU A C 1
ATOM 745 O O . GLU A 1 93 ? 9.928 -11.040 -12.899 1.00 93.38 93 GLU A O 1
ATOM 750 N N . THR A 1 94 ? 7.784 -10.367 -12.670 1.00 92.50 94 THR A N 1
ATOM 751 C CA . THR A 1 94 ? 7.474 -10.224 -14.101 1.00 92.50 94 THR A CA 1
ATOM 752 C C . THR A 1 94 ? 8.517 -9.356 -14.791 1.00 92.50 94 THR A C 1
ATOM 754 O O . THR A 1 94 ? 9.094 -9.728 -15.809 1.00 92.50 94 THR A O 1
ATOM 757 N N . ARG A 1 95 ? 8.836 -8.212 -14.186 1.00 87.69 95 ARG A N 1
ATOM 758 C CA . ARG A 1 95 ? 9.831 -7.293 -14.722 1.00 87.69 95 ARG A CA 1
ATOM 759 C C . ARG A 1 95 ? 11.239 -7.893 -14.759 1.00 87.69 95 ARG A C 1
ATOM 761 O O . ARG A 1 95 ? 11.949 -7.718 -15.747 1.00 87.69 95 ARG A O 1
ATOM 768 N N . MET A 1 96 ? 11.660 -8.585 -13.701 1.00 89.44 96 MET A N 1
ATOM 769 C CA . MET A 1 96 ? 12.967 -9.251 -13.677 1.00 89.44 96 MET A CA 1
ATOM 770 C C . MET A 1 96 ? 13.052 -10.366 -14.724 1.00 89.44 96 MET A C 1
ATOM 772 O O . MET A 1 96 ? 14.122 -10.561 -15.296 1.00 89.44 96 MET A O 1
ATOM 776 N N . ALA A 1 97 ? 11.951 -11.071 -14.996 1.00 92.19 97 ALA A N 1
ATOM 777 C CA . ALA A 1 97 ? 11.878 -12.044 -16.082 1.00 92.19 97 ALA A CA 1
ATOM 778 C C . ALA A 1 97 ? 12.061 -11.365 -17.448 1.00 92.19 97 ALA A C 1
ATOM 780 O O . ALA A 1 97 ? 12.962 -11.744 -18.192 1.00 92.19 97 ALA A O 1
ATOM 781 N N . THR A 1 98 ? 11.330 -10.280 -17.723 1.00 88.25 98 THR A N 1
ATOM 782 C CA . THR A 1 98 ? 11.478 -9.513 -18.974 1.00 88.25 98 THR A CA 1
ATOM 783 C C . THR A 1 98 ? 12.900 -8.975 -19.174 1.00 88.25 98 THR A C 1
ATOM 785 O O . THR A 1 98 ? 13.415 -8.971 -20.288 1.00 88.25 98 THR A O 1
ATOM 788 N N . LEU A 1 99 ? 13.573 -8.528 -18.109 1.00 83.50 99 LEU A N 1
ATOM 789 C CA . LEU A 1 99 ? 14.966 -8.074 -18.199 1.00 83.50 99 LEU A CA 1
ATOM 790 C C . LEU A 1 99 ? 15.956 -9.215 -18.473 1.00 83.50 99 LEU A C 1
ATOM 792 O O . LEU A 1 99 ? 16.995 -8.962 -19.073 1.00 83.50 99 LEU A O 1
ATOM 796 N N . ARG A 1 100 ? 15.670 -10.448 -18.039 1.00 85.19 100 ARG A N 1
ATOM 797 C CA . ARG A 1 100 ? 16.502 -11.626 -18.341 1.00 85.19 100 ARG A CA 1
ATOM 798 C C . ARG A 1 100 ? 16.325 -12.114 -19.774 1.00 85.19 100 ARG A C 1
ATOM 800 O O . ARG A 1 100 ? 17.267 -12.647 -20.329 1.00 85.19 100 ARG A O 1
ATOM 807 N N . GLU A 1 101 ? 15.136 -11.959 -20.348 1.00 83.88 101 GLU A N 1
ATOM 808 C CA . GLU A 1 101 ? 14.863 -12.352 -21.738 1.00 83.88 101 GLU A CA 1
ATOM 809 C C . GLU A 1 101 ? 15.482 -11.383 -22.756 1.00 83.88 101 GLU A C 1
ATOM 811 O O . GLU A 1 101 ? 15.796 -11.778 -23.875 1.00 83.88 101 GLU A O 1
ATOM 816 N N . ASN A 1 102 ? 15.663 -10.117 -22.367 1.00 70.44 102 ASN A N 1
ATOM 817 C CA . ASN A 1 102 ? 16.166 -9.053 -23.239 1.00 70.44 102 ASN A CA 1
ATOM 818 C C . ASN A 1 102 ? 17.685 -8.795 -23.129 1.00 70.44 102 ASN A C 1
ATOM 820 O O . ASN A 1 102 ? 18.183 -7.927 -23.847 1.00 70.44 102 ASN A O 1
ATOM 824 N N . ASN A 1 103 ? 18.400 -9.488 -22.232 1.00 54.47 103 ASN A N 1
ATOM 825 C CA . ASN A 1 103 ? 19.861 -9.410 -22.056 1.00 54.47 103 ASN A CA 1
ATOM 826 C C . ASN A 1 103 ? 20.515 -10.745 -22.412 1.00 54.47 103 ASN A C 1
ATOM 828 O O . ASN A 1 103 ? 21.624 -10.707 -22.987 1.00 54.47 103 ASN A O 1
#

Secondary structure (DSSP, 8-state):
--HHHHHHHHHHHHHHHHHHHHHHHHHHHHHHHHHHHHHHHHHHHHHHHHHHHHHHHHS-TT-HHHHHHHHHHHHHHHHHHHHHHHHHHHHHHHHHHHHHH--

Organism: NCBI:txid2678688

Mean predicted aligned error: 6.59 Å

pLDDT: mean 91.14, std 10.24, range [53.34, 98.75]

Solvent-accessible surface area (backbone atoms only — not comparable to full-atom values): 5648 Å² total; per-residue (Å²): 135,63,73,66,62,58,49,52,54,49,51,52,50,52,51,51,50,52,51,54,52,52,52,56,49,48,56,51,52,50,52,54,50,51,54,53,51,49,43,54,52,45,52,52,51,42,52,49,41,54,53,50,48,51,57,41,67,79,55,52,82,92,37,63,68,60,50,51,52,42,53,51,51,46,50,51,45,51,53,52,45,49,50,55,52,50,50,55,51,51,56,51,50,54,50,54,50,56,56,61,77,76,106

Nearest PDB structures (foldseek):
  2efl-assembly1_A-2  TM=8.361E-01  e=4.181E+00  Homo sapiens
  5xg2-assembly1_A  TM=4.517E-01  e=1.342E+00  Pyrococcus yayanosii CH1
  4mh6-assembly1_A  TM=4.192E-01  e=4.779E+00  Vibrio parahaemolyticus RIMD 2210633

Foldseek 3Di:
DDPVVVVVVVVVVVVVVVVVVVVVVVVLVVVLVVLVVVLVVLVVVLVVLVVVLVVCVVPVPPCPVVNVVSVVSNVVSVVVSVVSVVVSVVSVVVVVVVVVVVD